Protein AF-A0A6H1WWW7-F1 (afdb_monomer)

Radius of gyration: 13.87 Å; Cα contacts (8 Å, |Δi|>4): 42; chains: 1; bounding box: 34×22×35 Å

pLDDT: mean 92.91, std 8.32, range [48.38, 98.31]

Mean predicted aligned error: 3.61 Å

Nearest PDB structures (foldseek):
  9fia-assembly1_B2  TM=1.959E-01  e=9.223E+00  Toxoplasma gondii

Structure (mmCIF, N/CA/C/O backbone):
data_AF-A0A6H1WWW7-F1
#
_entry.id   AF-A0A6H1WWW7-F1
#
loop_
_atom_site.group_PDB
_atom_site.id
_atom_site.type_symbol
_atom_site.label_atom_id
_atom_site.label_alt_id
_atom_site.label_comp_id
_atom_s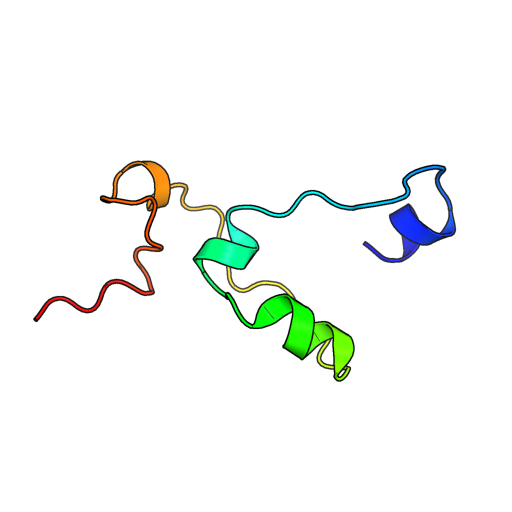ite.label_asym_id
_atom_site.label_entity_id
_atom_site.label_seq_id
_atom_site.pdbx_PDB_ins_code
_atom_site.Cartn_x
_atom_site.Cartn_y
_atom_site.Cartn_z
_atom_site.occupancy
_atom_site.B_iso_or_equiv
_atom_site.auth_seq_id
_atom_site.auth_comp_id
_atom_site.auth_asym_id
_atom_site.auth_atom_id
_atom_site.pdbx_PDB_model_num
ATOM 1 N N . MET A 1 1 ? -1.035 2.920 11.461 1.00 89.12 1 MET A N 1
ATOM 2 C CA . MET A 1 1 ? -2.203 2.362 10.740 1.00 89.12 1 MET A CA 1
ATOM 3 C C . MET A 1 1 ? -3.232 1.806 11.715 1.00 89.12 1 MET A C 1
ATOM 5 O O . MET A 1 1 ? -4.356 2.270 11.655 1.00 89.12 1 MET A O 1
ATOM 9 N N . A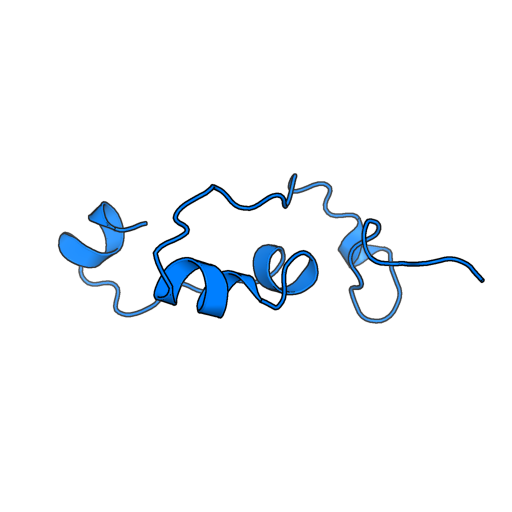SN A 1 2 ? -2.858 0.918 12.646 1.00 91.88 2 ASN A N 1
ATOM 10 C CA . ASN A 1 2 ? -3.807 0.298 13.589 1.00 91.88 2 ASN A CA 1
ATOM 11 C C . ASN A 1 2 ? -4.648 1.294 14.398 1.00 91.88 2 ASN A C 1
ATOM 13 O O . ASN A 1 2 ? -5.851 1.118 14.483 1.00 91.88 2 ASN A O 1
ATOM 17 N N . GLU A 1 3 ? -4.049 2.353 14.949 1.00 96.06 3 GLU A N 1
ATOM 18 C CA . GLU A 1 3 ? -4.819 3.355 15.704 1.00 96.06 3 GLU A CA 1
ATOM 19 C C . GLU A 1 3 ? -5.872 4.048 14.836 1.00 96.06 3 GLU A C 1
ATOM 21 O O . GLU A 1 3 ? -7.022 4.159 15.238 1.00 96.06 3 GLU A O 1
ATOM 26 N N . ILE A 1 4 ? -5.504 4.451 13.616 1.00 96.81 4 ILE A N 1
ATOM 27 C CA . ILE A 1 4 ? -6.437 5.090 12.682 1.00 96.81 4 ILE A CA 1
ATOM 28 C C . ILE A 1 4 ? -7.581 4.123 12.343 1.00 96.81 4 ILE A C 1
ATOM 30 O O . ILE A 1 4 ? -8.736 4.524 12.376 1.00 96.81 4 ILE A O 1
ATOM 34 N N . LEU A 1 5 ? -7.283 2.847 12.078 1.00 95.31 5 LEU A N 1
ATOM 35 C CA . LEU A 1 5 ? -8.311 1.846 11.770 1.00 95.31 5 LEU A CA 1
ATOM 36 C C . LEU A 1 5 ? -9.234 1.545 12.959 1.00 95.31 5 LEU A C 1
ATOM 38 O O . LEU A 1 5 ? -10.420 1.321 12.770 1.00 95.31 5 LEU A O 1
ATOM 42 N N . ASN A 1 6 ? -8.692 1.514 14.178 1.00 96.31 6 ASN A N 1
ATOM 43 C CA . ASN A 1 6 ? -9.440 1.107 15.368 1.00 96.31 6 ASN A CA 1
ATOM 44 C C . ASN A 1 6 ? -10.236 2.250 16.010 1.00 96.31 6 ASN A C 1
ATOM 46 O O . ASN A 1 6 ? -11.152 1.982 16.784 1.00 96.31 6 ASN A O 1
ATOM 50 N N . TYR A 1 7 ? -9.857 3.504 15.750 1.00 98.25 7 TYR A N 1
ATOM 51 C CA . TYR A 1 7 ? -10.395 4.671 16.455 1.00 98.25 7 TYR A CA 1
ATOM 52 C C . TYR A 1 7 ? -10.962 5.754 15.524 1.00 98.25 7 TYR A C 1
ATOM 54 O O . TYR A 1 7 ? -11.262 6.851 15.990 1.00 98.25 7 TYR A O 1
ATOM 62 N N . THR A 1 8 ? -11.112 5.480 14.226 1.00 98.31 8 THR A N 1
ATOM 63 C CA . THR A 1 8 ? -11.793 6.374 13.273 1.00 98.31 8 THR A CA 1
ATOM 64 C C . THR A 1 8 ? -12.759 5.583 12.394 1.00 98.31 8 THR A C 1
ATOM 66 O O . THR A 1 8 ? -12.660 4.363 12.322 1.00 98.31 8 THR A O 1
ATOM 69 N N . ASP A 1 9 ? -13.652 6.273 11.686 1.00 98.19 9 ASP A N 1
ATOM 70 C CA . ASP A 1 9 ? -14.692 5.645 10.856 1.00 98.19 9 ASP A CA 1
ATOM 71 C C . ASP A 1 9 ? -14.192 5.176 9.472 1.00 98.19 9 ASP A C 1
ATOM 73 O O . ASP A 1 9 ? -14.982 4.993 8.546 1.00 98.19 9 ASP A O 1
ATOM 77 N N . ILE A 1 10 ? -12.877 5.021 9.277 1.00 97.69 10 ILE A N 1
ATOM 78 C CA . ILE A 1 10 ? -12.354 4.499 8.010 1.00 97.69 10 ILE A CA 1
ATOM 79 C C . ILE A 1 10 ? -12.511 2.979 7.957 1.00 97.69 10 ILE A C 1
ATOM 81 O O . ILE A 1 10 ? -12.211 2.272 8.914 1.00 97.69 10 ILE A O 1
ATOM 85 N N . GLU A 1 11 ? -12.901 2.457 6.799 1.00 96.19 11 GLU A N 1
ATOM 86 C CA . GLU A 1 11 ? -13.033 1.006 6.613 1.00 96.19 11 GLU A CA 1
ATOM 87 C C . GLU A 1 11 ? -11.801 0.388 5.939 1.00 96.19 11 GLU A C 1
ATOM 89 O O . GLU A 1 11 ? -11.481 -0.781 6.154 1.00 96.19 11 GLU A O 1
ATOM 94 N N . TYR A 1 12 ? -11.080 1.172 5.128 1.00 95.62 12 TYR A N 1
ATOM 95 C CA . TYR A 1 12 ? -9.972 0.679 4.311 1.00 95.62 12 TYR A CA 1
ATOM 96 C C . TYR A 1 12 ? -8.857 1.713 4.150 1.00 95.62 12 TYR A C 1
ATOM 98 O O . TYR A 1 12 ? -9.085 2.924 4.157 1.00 95.62 12 TYR A O 1
ATOM 106 N N . PHE A 1 13 ? -7.640 1.217 3.915 1.00 94.62 13 PHE A N 1
ATOM 107 C CA . PHE A 1 13 ? -6.508 2.028 3.475 1.00 94.62 13 PHE A CA 1
ATOM 108 C C . PHE A 1 13 ? -6.264 1.833 1.982 1.00 94.62 13 PHE A C 1
ATOM 110 O O . PHE A 1 13 ? -6.120 0.705 1.512 1.00 94.62 13 PHE A O 1
ATOM 117 N N . SER A 1 14 ? -6.126 2.937 1.250 1.00 94.75 14 SER A N 1
ATOM 118 C CA . SER A 1 14 ? -5.574 2.897 -0.103 1.00 94.75 14 SER A CA 1
ATOM 119 C C . SER A 1 14 ? -4.050 2.814 -0.039 1.00 94.75 14 SER A C 1
ATOM 121 O O . SER A 1 14 ? -3.398 3.599 0.654 1.00 94.75 14 SER A O 1
ATOM 123 N N . LEU A 1 15 ? -3.472 1.857 -0.764 1.00 93.81 15 LEU A N 1
ATOM 124 C CA . LEU A 1 15 ? -2.033 1.622 -0.836 1.00 93.81 15 LEU A CA 1
ATOM 125 C C . LEU A 1 15 ? -1.613 1.613 -2.308 1.00 93.81 15 LEU A C 1
ATOM 127 O O . LEU A 1 15 ? -2.234 0.955 -3.132 1.00 93.81 15 LEU A O 1
ATOM 131 N N . SER A 1 16 ? -0.549 2.346 -2.638 1.00 94.12 16 SER A N 1
ATOM 132 C CA . SER A 1 16 ? -0.035 2.454 -4.013 1.00 94.12 16 SER A CA 1
ATOM 133 C C . SER A 1 16 ? 1.451 2.085 -4.062 1.00 94.12 16 SER A C 1
ATOM 135 O O . SER A 1 16 ? 1.791 0.913 -4.187 1.00 94.12 16 SER A O 1
ATOM 13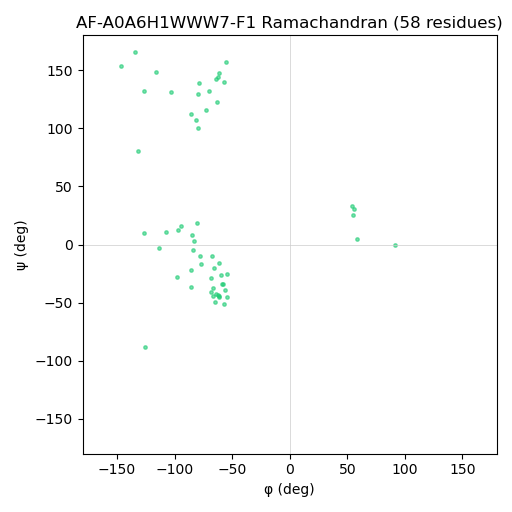7 N N . ARG A 1 17 ? 2.358 3.050 -3.856 1.00 95.50 17 ARG A N 1
ATOM 138 C CA . ARG A 1 17 ? 3.827 2.876 -3.946 1.00 95.50 17 ARG A CA 1
ATOM 139 C C . ARG A 1 17 ? 4.405 1.753 -3.075 1.00 95.50 17 ARG A C 1
ATOM 141 O O . ARG A 1 17 ? 5.466 1.220 -3.390 1.00 95.50 17 ARG A O 1
ATOM 148 N N . LEU A 1 18 ? 3.718 1.410 -1.989 1.00 94.81 18 LEU A N 1
ATOM 149 C CA . LEU A 1 18 ? 4.047 0.275 -1.133 1.00 94.81 18 LEU A CA 1
ATOM 150 C C . LEU A 1 18 ? 3.877 -1.054 -1.881 1.00 94.81 18 LEU A C 1
ATOM 152 O O . LEU A 1 18 ? 4.817 -1.837 -1.924 1.00 94.81 18 LEU A O 1
ATOM 156 N N . LEU A 1 19 ? 2.735 -1.259 -2.544 1.00 95.25 19 LEU A N 1
ATOM 157 C CA . LEU A 1 19 ? 2.450 -2.465 -3.331 1.00 95.25 19 LEU A CA 1
ATOM 158 C C . LEU A 1 19 ? 3.330 -2.558 -4.587 1.00 95.25 19 LEU A C 1
ATOM 160 O O . LEU A 1 19 ? 3.665 -3.653 -5.021 1.00 95.25 19 LEU A O 1
ATOM 164 N N . ILE A 1 20 ? 3.757 -1.413 -5.131 1.00 95.56 20 ILE A N 1
ATOM 165 C CA . ILE A 1 20 ? 4.681 -1.346 -6.275 1.00 95.56 20 ILE A CA 1
ATOM 166 C C . ILE A 1 20 ? 6.091 -1.841 -5.900 1.00 95.56 20 ILE A C 1
ATOM 168 O O . ILE A 1 20 ? 6.744 -2.517 -6.694 1.00 95.56 20 ILE A O 1
ATOM 172 N N . ARG A 1 21 ? 6.595 -1.489 -4.707 1.00 95.44 21 ARG A N 1
ATOM 173 C CA . ARG A 1 21 ? 7.928 -1.924 -4.247 1.00 95.44 21 ARG A CA 1
ATOM 174 C C . ARG A 1 21 ? 7.900 -3.299 -3.579 1.00 95.44 21 ARG A C 1
ATOM 176 O O . ARG A 1 21 ? 8.843 -4.063 -3.745 1.00 95.44 21 ARG A O 1
ATOM 183 N N . GLU A 1 22 ? 6.845 -3.600 -2.831 1.00 94.69 22 GLU A N 1
ATOM 184 C CA . GLU A 1 22 ? 6.699 -4.801 -2.006 1.00 94.69 22 GLU A CA 1
ATOM 185 C C . GLU A 1 22 ? 5.332 -5.462 -2.262 1.00 94.69 22 GLU A C 1
ATOM 187 O O . GLU A 1 22 ? 4.400 -5.294 -1.470 1.00 94.69 22 GLU A O 1
ATOM 192 N N . SER A 1 23 ? 5.194 -6.235 -3.344 1.00 92.38 23 SER A N 1
ATOM 193 C CA . SER A 1 23 ? 3.923 -6.901 -3.691 1.00 92.38 23 SER A CA 1
ATOM 194 C C . SER A 1 23 ? 3.412 -7.833 -2.583 1.00 92.38 23 SER A C 1
ATOM 196 O O . SER A 1 23 ? 2.214 -7.893 -2.325 1.00 92.38 23 SER A O 1
ATOM 198 N N . GLU A 1 24 ? 4.325 -8.485 -1.855 1.00 93.12 24 GLU A N 1
ATOM 199 C CA . GLU A 1 24 ? 4.013 -9.421 -0.762 1.00 93.12 24 GLU A CA 1
ATOM 200 C C . GLU A 1 24 ? 3.743 -8.750 0.596 1.00 93.12 24 GLU A C 1
ATOM 202 O O . GLU A 1 24 ? 3.537 -9.432 1.600 1.00 93.12 24 GLU A O 1
ATOM 207 N N . SER A 1 25 ? 3.750 -7.417 0.668 1.00 94.06 25 SER A N 1
ATOM 208 C CA . SER A 1 25 ? 3.596 -6.664 1.926 1.00 94.06 25 SER A CA 1
ATOM 209 C C . SER A 1 25 ? 2.319 -7.008 2.704 1.00 94.06 25 SER A C 1
ATOM 211 O O . SER A 1 25 ? 2.379 -7.150 3.924 1.00 94.06 25 SER A O 1
ATOM 213 N N . ILE A 1 26 ? 1.186 -7.220 2.024 1.00 93.62 26 ILE A N 1
ATOM 214 C CA . ILE A 1 26 ? -0.080 -7.596 2.677 1.00 93.62 26 ILE A CA 1
ATOM 215 C C . ILE A 1 26 ? 0.009 -8.994 3.301 1.00 93.62 26 ILE A C 1
ATOM 217 O O . ILE A 1 26 ? -0.390 -9.185 4.450 1.00 93.62 26 ILE A O 1
ATOM 221 N N . ASN A 1 27 ? 0.587 -9.959 2.580 1.00 95.38 27 ASN A N 1
ATOM 222 C CA . ASN A 1 27 ? 0.808 -11.315 3.088 1.00 95.38 27 ASN A CA 1
ATOM 223 C C . ASN A 1 27 ? 1.778 -11.306 4.278 1.00 95.38 27 ASN A C 1
ATOM 225 O O . ASN A 1 27 ? 1.529 -11.958 5.291 1.00 95.38 27 ASN A O 1
ATOM 229 N N . ARG A 1 28 ? 2.854 -10.518 4.183 1.00 95.38 28 ARG A N 1
ATOM 230 C CA . ARG A 1 28 ? 3.843 -10.313 5.248 1.00 95.38 28 ARG A CA 1
ATOM 231 C C . ARG A 1 28 ? 3.190 -9.800 6.535 1.00 95.38 28 ARG A C 1
ATOM 233 O O . ARG A 1 28 ? 3.369 -10.412 7.587 1.00 95.38 28 ARG A O 1
ATOM 240 N N . TRP A 1 29 ? 2.385 -8.740 6.439 1.00 93.81 29 TRP A N 1
ATOM 241 C CA . TRP A 1 29 ? 1.659 -8.177 7.582 1.00 93.81 29 TRP A CA 1
ATOM 242 C C . TRP A 1 29 ? 0.657 -9.165 8.178 1.00 93.81 29 TRP A C 1
ATOM 244 O O . TRP A 1 29 ? 0.608 -9.327 9.396 1.00 93.81 29 TRP A O 1
ATOM 254 N N . LYS A 1 30 ? -0.098 -9.875 7.330 1.00 94.25 30 LYS A N 1
ATOM 255 C CA . LYS A 1 30 ? -1.046 -10.913 7.763 1.00 94.25 30 LYS A CA 1
ATOM 256 C C . LYS A 1 30 ? -0.363 -12.040 8.547 1.00 94.25 30 LYS A C 1
ATOM 258 O O . LYS A 1 30 ? -0.954 -12.568 9.482 1.00 94.25 30 LYS A O 1
ATOM 263 N N . ASN A 1 31 ? 0.877 -12.377 8.196 1.00 97.19 31 ASN A N 1
ATOM 264 C CA . ASN A 1 31 ? 1.675 -13.409 8.861 1.00 97.19 31 ASN A CA 1
ATOM 265 C C . ASN A 1 31 ? 2.439 -12.902 10.102 1.00 97.19 31 ASN A C 1
ATOM 267 O O . ASN A 1 31 ? 3.262 -13.632 10.651 1.00 97.19 31 ASN A O 1
ATOM 271 N N . GLY A 1 32 ? 2.183 -11.670 10.557 1.00 95.75 32 GLY A N 1
ATOM 272 C CA . GLY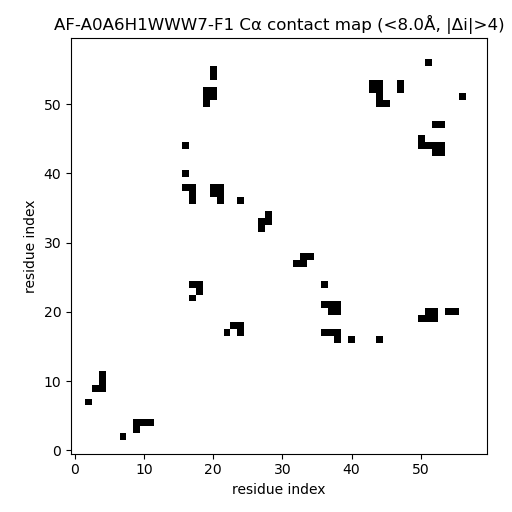 A 1 32 ? 2.731 -11.125 11.802 1.00 95.75 32 GLY A CA 1
ATOM 273 C C . GLY A 1 32 ? 4.053 -10.364 11.667 1.00 95.75 32 GLY A C 1
ATOM 274 O O . GLY A 1 32 ? 4.541 -9.825 12.659 1.00 95.75 32 GLY A O 1
ATOM 275 N N . ASP A 1 33 ? 4.628 -10.250 10.466 1.00 95.94 33 ASP A N 1
ATOM 276 C CA . ASP A 1 33 ? 5.773 -9.362 10.237 1.00 95.94 33 ASP A CA 1
ATOM 277 C C . ASP A 1 33 ? 5.266 -7.927 10.078 1.00 95.94 33 ASP A C 1
ATOM 279 O O . ASP A 1 33 ? 4.804 -7.530 9.013 1.00 95.94 33 ASP A O 1
ATOM 283 N N . THR A 1 34 ? 5.371 -7.137 11.145 1.00 91.38 34 THR A N 1
ATOM 284 C CA . THR A 1 34 ? 4.875 -5.754 11.221 1.00 91.38 34 THR A CA 1
ATOM 285 C C . THR A 1 34 ? 5.932 -4.698 10.888 1.00 91.38 34 THR A C 1
ATOM 287 O O . THR A 1 34 ? 5.745 -3.517 11.191 1.00 91.38 34 THR A O 1
ATOM 290 N N . ARG A 1 35 ? 7.057 -5.074 10.260 1.00 94.06 35 ARG A N 1
ATOM 291 C CA . ARG A 1 35 ? 8.098 -4.097 9.898 1.00 94.06 35 ARG A CA 1
ATOM 292 C C . ARG A 1 35 ? 7.550 -3.054 8.925 1.00 94.06 35 ARG A C 1
ATOM 294 O O . ARG A 1 35 ? 6.725 -3.367 8.059 1.00 94.06 35 ARG A O 1
ATOM 301 N N . LEU A 1 36 ? 8.075 -1.835 9.030 1.00 91.62 36 LEU A N 1
ATOM 302 C CA . LEU A 1 36 ? 7.732 -0.718 8.150 1.00 91.62 36 LEU A CA 1
ATOM 303 C C . LEU A 1 36 ? 7.943 -1.065 6.670 1.00 91.62 36 LEU A C 1
ATOM 305 O O . LEU A 1 36 ? 8.723 -1.955 6.322 1.00 91.62 36 LEU A O 1
ATOM 309 N N . SER A 1 37 ? 7.237 -0.348 5.795 1.00 92.62 37 SER A N 1
ATOM 310 C CA . SER A 1 37 ? 7.492 -0.444 4.358 1.00 92.62 37 SER A CA 1
ATOM 311 C C . SER A 1 37 ? 8.890 0.058 4.032 1.00 92.62 37 SER A C 1
ATOM 313 O O . SER A 1 37 ? 9.354 1.054 4.586 1.00 92.62 37 SER A O 1
ATOM 315 N N . ILE A 1 38 ? 9.536 -0.611 3.084 1.00 94.62 38 ILE A N 1
ATOM 316 C CA . ILE A 1 38 ? 10.845 -0.218 2.571 1.00 94.62 38 ILE A CA 1
ATOM 317 C C . ILE A 1 38 ? 10.723 0.853 1.478 1.00 94.62 38 ILE A C 1
ATOM 319 O O . ILE A 1 38 ? 11.735 1.336 0.978 1.00 94.62 38 ILE A O 1
ATOM 323 N N . CYS A 1 39 ? 9.515 1.234 1.046 1.00 95.75 39 CYS A N 1
ATOM 324 C CA . CY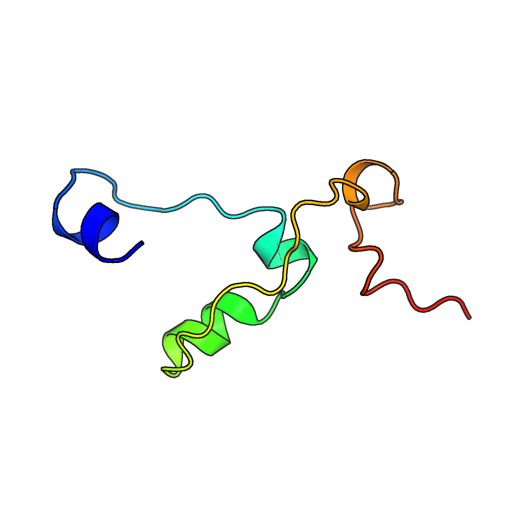S A 1 39 ? 9.328 2.330 0.098 1.00 95.75 39 CYS A CA 1
ATOM 325 C C . CYS A 1 39 ? 9.814 3.656 0.697 1.00 95.75 39 CYS A C 1
ATOM 327 O O . CYS A 1 39 ? 9.322 4.106 1.724 1.00 95.75 39 CYS A O 1
ATOM 329 N N . ILE A 1 40 ? 10.756 4.311 0.015 1.00 96.44 40 ILE A N 1
ATOM 330 C CA . ILE A 1 40 ? 11.373 5.564 0.483 1.00 96.44 40 ILE A CA 1
ATOM 331 C C . ILE A 1 40 ? 10.728 6.815 -0.129 1.00 96.44 40 ILE A C 1
ATOM 333 O O . ILE A 1 40 ? 11.292 7.898 -0.059 1.00 96.44 40 ILE A O 1
ATOM 337 N N . SER A 1 41 ? 9.567 6.675 -0.780 1.00 95.69 41 SER A N 1
ATOM 338 C CA . SER A 1 41 ? 8.854 7.786 -1.432 1.00 95.69 41 SER A CA 1
ATOM 339 C C . SER A 1 41 ? 9.691 8.591 -2.442 1.00 95.69 41 SER A C 1
ATOM 341 O O . SER A 1 41 ? 9.454 9.779 -2.629 1.00 95.69 41 SER A O 1
ATOM 343 N N . CYS A 1 42 ? 10.627 7.950 -3.153 1.00 96.44 42 CYS A N 1
ATOM 344 C CA . CYS A 1 42 ? 11.470 8.621 -4.154 1.00 96.44 42 CYS A CA 1
ATOM 345 C C . CYS A 1 42 ? 10.710 9.116 -5.400 1.00 96.44 42 CYS A C 1
ATOM 347 O O . CYS A 1 42 ? 11.290 9.809 -6.228 1.00 96.44 42 CYS A O 1
ATOM 349 N N . ASN A 1 43 ? 9.439 8.725 -5.566 1.00 96.62 43 ASN A N 1
ATOM 350 C CA . ASN A 1 43 ? 8.575 9.013 -6.721 1.00 96.62 43 ASN A CA 1
ATOM 351 C C . ASN A 1 43 ? 9.088 8.529 -8.088 1.00 96.62 43 ASN A C 1
ATOM 353 O O . ASN A 1 43 ? 8.424 8.744 -9.095 1.00 96.62 43 ASN A O 1
ATOM 357 N N . SER A 1 44 ? 10.204 7.807 -8.146 1.00 95.88 44 SER A N 1
ATOM 358 C CA . SER A 1 44 ? 10.797 7.373 -9.412 1.00 95.88 44 SER A CA 1
ATOM 359 C C . SER A 1 44 ? 9.935 6.381 -10.203 1.00 95.8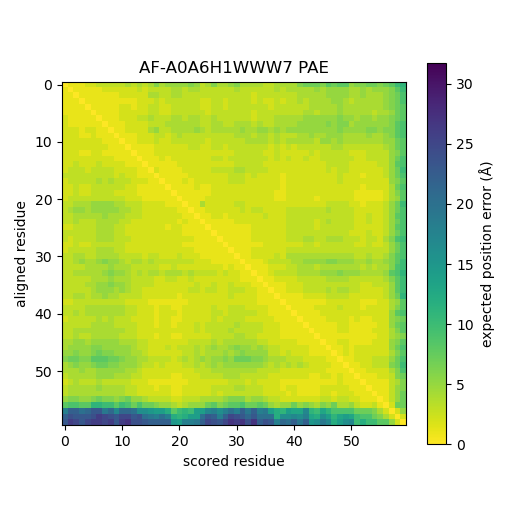8 44 SER A C 1
ATOM 361 O O . SER A 1 44 ? 10.087 6.308 -11.413 1.00 95.88 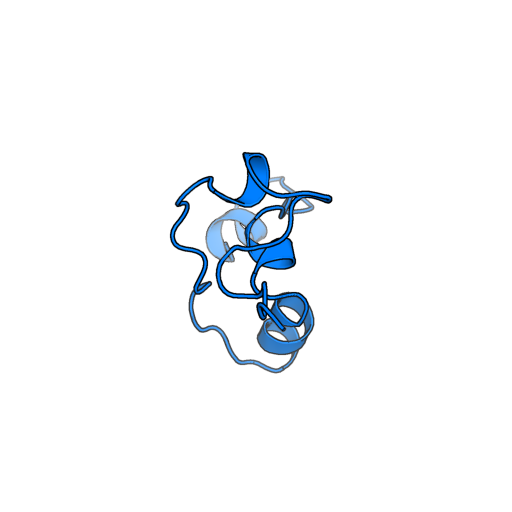44 SER A O 1
ATOM 363 N N . CYS A 1 45 ? 8.985 5.687 -9.566 1.00 95.75 45 CYS A N 1
ATOM 364 C CA . CYS A 1 45 ? 7.986 4.860 -10.255 1.00 95.75 45 CYS A CA 1
ATOM 365 C C . CYS A 1 45 ? 7.074 5.661 -11.203 1.00 95.75 45 CYS A C 1
ATOM 367 O O . CYS A 1 45 ? 6.411 5.084 -12.050 1.00 95.75 45 CYS A O 1
ATOM 369 N N . TYR A 1 46 ? 7.005 6.990 -11.102 1.00 95.94 46 TYR A N 1
ATOM 370 C CA . TYR A 1 46 ? 6.309 7.799 -12.111 1.00 95.94 46 TYR A CA 1
ATOM 371 C C . TYR A 1 46 ? 7.121 7.985 -13.400 1.00 95.94 46 TYR A C 1
ATOM 373 O O . TYR A 1 46 ? 6.548 8.341 -14.421 1.00 95.94 46 TYR A O 1
ATOM 381 N N . ASN A 1 47 ? 8.428 7.719 -13.356 1.00 94.94 47 ASN A N 1
ATOM 382 C CA . ASN A 1 47 ? 9.365 7.935 -14.462 1.00 94.94 47 ASN A CA 1
ATOM 383 C C . ASN A 1 47 ? 9.824 6.619 -15.113 1.00 94.94 47 ASN A C 1
ATOM 385 O O . ASN A 1 47 ? 10.792 6.605 -15.865 1.00 94.94 47 ASN A O 1
ATOM 389 N N . THR A 1 48 ? 9.176 5.508 -14.773 1.00 93.81 48 THR A N 1
ATOM 390 C CA . THR A 1 48 ? 9.466 4.169 -15.293 1.00 93.81 48 THR A CA 1
ATOM 391 C C . THR A 1 48 ? 8.274 3.661 -16.081 1.00 93.81 48 THR A C 1
ATOM 393 O O . THR A 1 48 ? 7.133 3.897 -15.670 1.00 93.81 48 THR A O 1
ATOM 396 N N . ASP A 1 49 ? 8.531 2.858 -17.106 1.00 92.19 49 ASP A N 1
ATOM 397 C CA . ASP A 1 49 ? 7.474 2.136 -17.809 1.00 92.19 49 ASP A CA 1
ATOM 398 C C . ASP A 1 49 ? 6.677 1.247 -16.839 1.00 92.19 49 ASP A C 1
ATOM 400 O O . ASP A 1 49 ? 7.235 0.632 -15.920 1.00 92.19 49 ASP A O 1
ATOM 404 N N . ASP A 1 50 ? 5.358 1.209 -17.029 1.00 92.25 50 ASP A N 1
ATOM 405 C CA . ASP A 1 50 ? 4.393 0.451 -16.217 1.00 92.25 50 ASP A 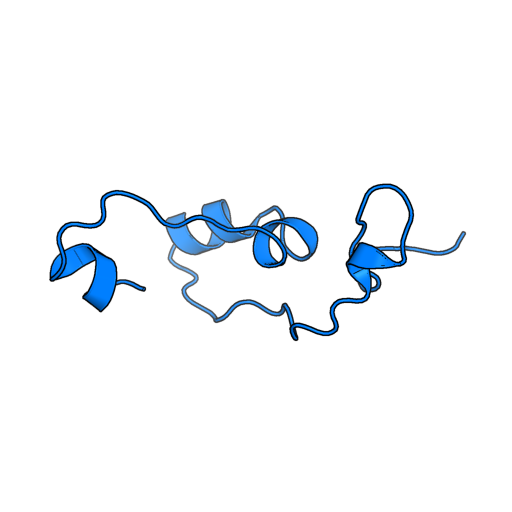CA 1
ATOM 406 C C . ASP A 1 50 ? 4.446 0.739 -14.704 1.00 92.25 50 ASP A C 1
ATOM 408 O O . ASP A 1 50 ? 4.094 -0.107 -13.883 1.00 92.25 50 ASP A O 1
ATOM 412 N N . HIS A 1 51 ? 4.921 1.920 -14.306 1.00 94.06 51 HIS A N 1
ATOM 413 C CA . HIS A 1 51 ? 5.073 2.310 -12.905 1.00 94.06 51 HIS A CA 1
ATOM 414 C C . HIS A 1 51 ? 5.933 1.377 -12.033 1.00 94.06 51 HIS A C 1
ATOM 416 O O . HIS A 1 51 ? 5.718 1.266 -10.823 1.00 94.06 51 HIS A O 1
ATOM 422 N N . LYS A 1 52 ? 6.934 0.712 -12.617 1.00 94.25 52 LYS A N 1
ATOM 423 C CA . LYS A 1 52 ? 7.836 -0.196 -11.892 1.00 94.25 52 LYS A CA 1
ATOM 424 C C . LYS A 1 52 ? 8.650 0.521 -10.805 1.00 94.25 52 LYS A C 1
ATOM 426 O O . LYS A 1 52 ? 9.107 1.652 -10.945 1.00 94.25 52 LYS A O 1
ATOM 431 N N . CYS A 1 53 ? 8.890 -0.152 -9.680 1.00 95.50 53 CYS A N 1
ATOM 432 C CA . CYS A 1 53 ? 9.818 0.377 -8.681 1.00 95.50 53 CYS A CA 1
ATOM 433 C C . CYS A 1 53 ? 11.254 0.304 -9.209 1.00 95.50 53 CYS A C 1
ATOM 435 O O . CYS A 1 53 ? 11.682 -0.772 -9.610 1.00 95.50 53 CYS A O 1
ATOM 437 N N . ILE A 1 54 ? 12.044 1.378 -9.100 1.00 95.00 54 ILE A N 1
ATOM 438 C CA . ILE A 1 54 ? 13.451 1.369 -9.557 1.00 95.00 54 ILE A CA 1
ATOM 439 C C . ILE A 1 54 ? 14.303 0.321 -8.848 1.00 95.00 54 ILE A C 1
ATOM 441 O O . ILE A 1 54 ? 15.284 -0.150 -9.402 1.00 95.00 54 ILE A O 1
ATOM 445 N N . 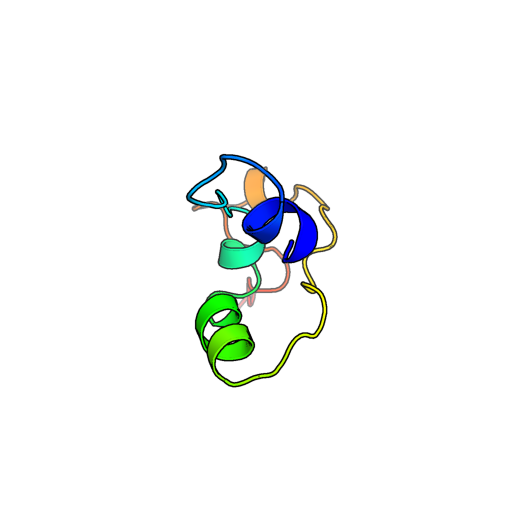PHE A 1 55 ? 13.922 -0.050 -7.623 1.00 93.81 55 PHE A N 1
ATOM 446 C CA . PHE A 1 55 ? 14.613 -1.076 -6.843 1.00 93.81 55 PHE A CA 1
ATOM 447 C C . PHE A 1 55 ? 14.263 -2.503 -7.288 1.00 93.81 55 PHE A C 1
ATOM 449 O O . PHE A 1 55 ? 14.911 -3.440 -6.839 1.00 93.81 55 PHE A O 1
ATOM 456 N N . ASN A 1 56 ? 13.258 -2.658 -8.155 1.00 91.62 56 ASN A N 1
ATOM 457 C CA . ASN A 1 56 ? 12.782 -3.940 -8.679 1.00 91.62 56 ASN A CA 1
ATOM 458 C C . ASN A 1 56 ? 13.050 -4.088 -10.189 1.00 91.62 56 ASN A C 1
ATOM 460 O O . ASN A 1 56 ? 12.747 -5.133 -10.759 1.00 91.62 56 ASN A O 1
ATOM 464 N N . ILE A 1 57 ? 13.595 -3.060 -10.850 1.00 88.94 57 ILE A N 1
ATOM 465 C CA . ILE A 1 57 ? 14.019 -3.150 -12.250 1.00 88.94 57 ILE A CA 1
ATOM 466 C C . ILE A 1 57 ? 15.401 -3.807 -12.260 1.00 88.94 57 ILE A C 1
ATOM 468 O O . ILE A 1 57 ? 16.391 -3.196 -11.864 1.00 88.94 57 ILE A O 1
ATOM 472 N N . VAL A 1 58 ? 15.465 -5.065 -12.692 1.00 70.19 58 VAL A N 1
ATOM 473 C CA . VAL A 1 58 ? 16.731 -5.723 -13.034 1.00 70.19 58 VAL A CA 1
ATOM 474 C C . VAL A 1 58 ? 17.025 -5.371 -14.488 1.00 70.19 58 VAL A C 1
ATOM 476 O O . VAL A 1 58 ? 16.285 -5.784 -15.377 1.00 70.19 58 VAL A O 1
ATOM 479 N N . TYR A 1 59 ? 18.067 -4.577 -14.729 1.00 57.56 59 TYR A N 1
ATOM 480 C CA . TYR A 1 59 ? 18.590 -4.384 -16.080 1.00 57.56 59 TYR A CA 1
ATOM 481 C C . TYR A 1 59 ? 19.314 -5.674 -16.491 1.00 57.56 59 TYR A C 1
ATOM 483 O O . TYR A 1 59 ? 20.273 -6.068 -15.826 1.00 57.56 59 TYR A O 1
ATOM 491 N N . TYR A 1 60 ? 18.803 -6.349 -17.521 1.00 48.38 60 TYR A N 1
ATOM 492 C CA . TYR A 1 60 ? 19.502 -7.415 -18.247 1.00 48.38 60 TYR A CA 1
ATOM 493 C C . TYR A 1 60 ? 20.444 -6.820 -19.293 1.00 48.38 60 TYR A C 1
ATOM 495 O O . TYR A 1 60 ? 20.056 -5.810 -19.926 1.00 48.38 60 TYR A O 1
#

Solvent-accessible surface area (backbone atoms only — not comparable to full-atom values): 4060 Å² total; per-residue (Å²): 110,66,63,57,53,75,75,44,95,56,90,78,81,90,77,56,69,52,50,54,65,37,72,59,49,66,60,40,43,74,72,68,52,76,72,78,78,85,61,81,80,79,63,55,27,78,79,35,80,94,47,39,28,73,93,74,62,79,88,127

Foldseek 3Di:
DVCCCVPHPDDDDDDDQLCLVCVCVVVCVVVPNPDDGPRPVPCCLVVDPPSHDPVPDDDD

Secondary structure (DSSP, 8-state):
-HHHHHHSS------SHHHHH-TTHHHHHHTT--PPP------GGGGSGGG--TTT----

Sequence (60 aa):
MNEILNYTDIEYFSLSRLLIRESESINRWKNGDTRLSICISCNSCYNTDDHKCIFNIVYY